Protein AF-A0A7Y9EX33-F1 (afdb_monomer)

Solvent-accessible surface area (backbone atoms only — not comparable to full-atom values): 7800 Å² total; per-residue (Å²): 108,71,67,57,45,42,53,52,31,48,53,53,20,49,50,28,39,52,56,7,48,36,21,50,76,42,34,68,60,38,50,77,67,44,83,75,50,73,68,58,73,81,94,50,67,69,59,34,29,52,48,8,51,52,32,37,52,42,18,52,37,22,47,53,15,47,79,41,74,48,48,87,36,35,38,58,24,28,46,57,44,27,68,50,35,44,58,49,30,55,49,51,68,74,60,50,71,93,53,53,72,69,53,45,52,51,54,46,50,52,35,47,50,54,24,51,48,28,51,48,42,36,52,50,42,53,53,51,51,62,71,68,50,79,62,65,76,60,62,67,72,68,57,77,83,86,126

Foldseek 3Di:
DLVLLLVLLVVLLVVLLVQLVCLQPPVPVCCVPPPPNVLDDDDDSVVSNVSSVLSVVLSVLSVVCNVPVQLVSLQVSLVSSLVPLVVVLVVLLVRCPPPDPVSSVVSNVVSVVSNVSSVVSNVVNVVVVVVVDPDPVVVVVPDPPDD

Mean predicted aligned error: 5.72 Å

Sequence (147 aa):
MAVFIRISLAVLFLDELVVGAWNAFSPETFFQHFPTVDLTPPFSEHYARDFGGATLGIALLLGIALFSTRSHFVVPAASAFSIFAVPHFFYHLAHLDGATVGVAIALSAANASVALLGVAVIVVAIVRDRRSAPSETGALASRPRQQ

pLDDT: mean 92.17, std 11.46, range [53.91, 98.81]

Nearest PDB structures (foldseek):
  6wvg-assembly1_A  TM=5.150E-01  e=2.834E+00  Aequorea victoria
  8a3k-assembly1_UNK  TM=5.234E-01  e=5.175E+00  synthetic construct
  6wvg-assembly2_B  TM=5.166E-01  e=6.651E+00  Aequorea victoria

Radius of gyration: 20.23 Å; Cα contacts (8 Å, |Δi|>4): 146; chains: 1; bounding box: 60×31×59 Å

Organism: NCBI:txid640634

Secondary structure (DSSP, 8-state):
-HHHHHHHHHHHHHHHHHHHHHHHH-HHHHHHHSTTGGGSS---HHHHHHHHHHHHHHHHHHHHHHH---HHHHHHHHHHHHHHHHHHHHHHHH--TT--HHHHHHHHHHHHHHHHHHHHHHHHHHHHHHHHS--HHHHHHSS----

Structure (mmCIF, N/CA/C/O backbone):
data_AF-A0A7Y9EX33-F1
#
_entry.id   AF-A0A7Y9EX33-F1
#
loop_
_atom_site.group_PDB
_atom_site.id
_atom_site.type_symbol
_atom_site.label_atom_id
_atom_site.label_alt_id
_atom_site.label_comp_id
_atom_site.label_asym_id
_atom_site.label_entity_id
_atom_site.label_seq_id
_atom_site.pdbx_PDB_ins_code
_atom_site.Cartn_x
_atom_site.Cartn_y
_atom_site.Cartn_z
_atom_site.occupancy
_atom_site.B_iso_or_equiv
_atom_site.auth_seq_id
_atom_site.auth_comp_id
_atom_site.auth_asym_id
_atom_site.auth_atom_id
_atom_site.pdbx_PDB_model_num
ATOM 1 N N . MET A 1 1 ? -8.191 -7.932 18.073 1.00 83.69 1 MET A N 1
ATOM 2 C CA . MET A 1 1 ? -8.613 -6.863 17.133 1.00 83.69 1 MET A CA 1
ATOM 3 C C . MET A 1 1 ? -7.640 -5.687 17.128 1.00 83.69 1 MET A C 1
ATOM 5 O O . MET A 1 1 ? -7.153 -5.357 16.062 1.00 83.69 1 MET A O 1
ATOM 9 N N . ALA A 1 2 ? -7.294 -5.091 18.278 1.00 91.12 2 ALA A N 1
ATOM 10 C CA . ALA A 1 2 ? -6.371 -3.945 18.316 1.00 91.12 2 ALA A CA 1
ATOM 11 C C . ALA A 1 2 ? -4.954 -4.256 17.791 1.00 91.12 2 ALA A C 1
ATOM 13 O O . ALA A 1 2 ? -4.434 -3.497 16.983 1.00 91.12 2 ALA A O 1
ATOM 14 N N . VAL A 1 3 ? -4.358 -5.384 18.204 1.00 96.56 3 VAL A N 1
ATOM 15 C CA . VAL A 1 3 ? -3.031 -5.819 17.718 1.00 96.56 3 VAL A CA 1
ATOM 16 C C . VAL A 1 3 ? -3.037 -6.039 16.206 1.00 96.56 3 VAL A C 1
ATOM 18 O O . VAL A 1 3 ? -2.175 -5.504 15.524 1.00 96.56 3 VAL A O 1
ATOM 21 N N . PHE A 1 4 ? -4.050 -6.742 15.684 1.00 97.56 4 PHE A N 1
ATOM 22 C CA . PHE A 1 4 ? -4.237 -6.927 14.241 1.00 97.56 4 PHE A CA 1
ATOM 23 C C . PHE A 1 4 ? -4.268 -5.582 13.506 1.00 97.56 4 PHE A C 1
ATOM 25 O O . PHE A 1 4 ? -3.438 -5.364 12.640 1.00 97.56 4 PHE A O 1
ATOM 32 N N . ILE A 1 5 ? -5.133 -4.644 13.921 1.00 97.62 5 ILE A N 1
ATOM 33 C CA . ILE A 1 5 ? -5.222 -3.310 13.302 1.00 97.62 5 ILE A CA 1
ATOM 34 C C . ILE A 1 5 ? -3.857 -2.607 13.298 1.00 97.62 5 ILE A C 1
ATOM 36 O O . ILE A 1 5 ? -3.467 -2.062 12.275 1.00 97.62 5 ILE A O 1
ATOM 40 N N . ARG A 1 6 ? -3.116 -2.632 14.413 1.00 97.81 6 ARG A N 1
ATOM 41 C CA . ARG A 1 6 ? -1.796 -1.984 14.503 1.00 97.81 6 ARG A CA 1
ATOM 42 C C . ARG A 1 6 ? -0.774 -2.605 13.561 1.00 97.81 6 ARG A C 1
ATOM 44 O O . ARG A 1 6 ? -0.093 -1.870 12.861 1.00 97.81 6 ARG A O 1
ATOM 51 N N . ILE A 1 7 ? -0.672 -3.933 13.551 1.00 98.44 7 ILE A N 1
ATOM 52 C CA . ILE A 1 7 ? 0.277 -4.643 12.687 1.00 98.44 7 ILE A CA 1
ATOM 53 C C . ILE A 1 7 ? -0.075 -4.390 11.225 1.00 98.44 7 ILE A C 1
ATOM 55 O O . ILE A 1 7 ? 0.798 -4.021 10.451 1.00 98.44 7 ILE A O 1
ATOM 59 N N . SER A 1 8 ? -1.350 -4.516 10.858 1.00 98.44 8 SER A N 1
ATOM 60 C CA . SER A 1 8 ? -1.796 -4.263 9.494 1.00 98.44 8 SER A CA 1
ATOM 61 C C . SER A 1 8 ? -1.513 -2.825 9.062 1.00 98.44 8 SER A C 1
ATOM 63 O O . SER A 1 8 ? -0.929 -2.624 8.009 1.00 98.44 8 SER A O 1
ATOM 65 N N . LEU A 1 9 ? -1.850 -1.826 9.885 1.00 98.62 9 LEU A N 1
ATOM 66 C CA . LEU A 1 9 ? -1.541 -0.426 9.580 1.00 98.62 9 LEU A CA 1
ATOM 67 C C . LEU A 1 9 ? -0.038 -0.177 9.466 1.00 98.62 9 LEU A C 1
ATOM 69 O O . LEU A 1 9 ? 0.360 0.596 8.609 1.00 98.62 9 LEU A O 1
ATOM 73 N N . ALA A 1 10 ? 0.790 -0.826 10.288 1.00 98.69 10 ALA A N 1
ATOM 74 C CA . ALA A 1 10 ? 2.241 -0.703 10.193 1.00 98.69 10 ALA A CA 1
ATOM 75 C C . ALA A 1 10 ? 2.779 -1.300 8.886 1.00 98.69 10 ALA A C 1
ATOM 77 O O . ALA A 1 10 ? 3.619 -0.677 8.249 1.00 98.69 10 ALA A O 1
ATOM 78 N N . VAL A 1 11 ? 2.270 -2.464 8.468 1.00 98.62 11 VAL A N 1
ATOM 79 C CA . VAL A 1 11 ? 2.627 -3.078 7.179 1.00 98.62 11 VAL A CA 1
ATOM 80 C C . VAL A 1 11 ? 2.253 -2.149 6.026 1.00 98.62 11 VAL A C 1
ATOM 82 O O . VAL A 1 11 ? 3.123 -1.806 5.236 1.00 98.62 11 VAL A O 1
ATOM 85 N N . LEU A 1 12 ? 1.000 -1.685 5.972 1.00 98.69 12 LEU A N 1
ATOM 86 C CA . LEU A 1 12 ? 0.531 -0.795 4.903 1.00 98.69 12 LEU A CA 1
ATOM 87 C C . LEU A 1 12 ? 1.268 0.554 4.911 1.00 98.69 12 LEU A C 1
ATOM 89 O O . LEU A 1 12 ? 1.602 1.089 3.863 1.00 98.69 12 LEU A O 1
ATOM 93 N N . PHE A 1 13 ? 1.540 1.106 6.097 1.00 98.81 13 PHE A N 1
ATOM 94 C CA . PHE A 1 13 ? 2.306 2.342 6.247 1.00 98.81 13 PHE A CA 1
ATOM 95 C C . PHE A 1 13 ? 3.719 2.201 5.687 1.00 98.81 13 PHE A C 1
ATOM 97 O O . PHE A 1 13 ? 4.169 3.081 4.963 1.00 98.81 13 PHE A O 1
ATOM 104 N N . LEU A 1 14 ? 4.423 1.122 6.039 1.00 98.69 14 LEU A N 1
ATOM 105 C CA . LEU A 1 14 ? 5.789 0.896 5.575 1.00 98.69 14 LEU A CA 1
ATOM 106 C C . LEU A 1 14 ? 5.837 0.656 4.066 1.00 98.69 14 LEU A C 1
ATOM 108 O O . LEU A 1 14 ? 6.745 1.169 3.422 1.00 98.69 14 LEU A O 1
ATOM 112 N N . ASP A 1 15 ? 4.863 -0.070 3.520 1.00 98.25 15 ASP A N 1
ATOM 113 C CA . ASP A 1 15 ? 4.730 -0.309 2.081 1.00 98.25 15 ASP A CA 1
ATOM 114 C C . ASP A 1 15 ? 4.615 1.017 1.307 1.00 98.25 15 ASP A C 1
ATOM 116 O O . ASP A 1 15 ? 5.492 1.363 0.514 1.00 98.25 15 ASP A O 1
ATOM 120 N N . GLU A 1 16 ? 3.620 1.840 1.650 1.00 98.69 16 GLU A N 1
ATOM 121 C CA . GLU A 1 16 ? 3.393 3.143 1.012 1.00 98.69 16 GLU A CA 1
ATOM 122 C C . GLU A 1 16 ? 4.537 4.133 1.273 1.00 98.69 16 GLU A C 1
ATOM 124 O O . GLU A 1 16 ? 4.912 4.909 0.394 1.00 98.69 16 GLU A O 1
ATOM 129 N N . LEU A 1 17 ? 5.134 4.117 2.470 1.00 98.75 17 LEU A N 1
ATOM 130 C CA . LEU A 1 17 ? 6.265 4.988 2.783 1.00 98.75 17 LEU A CA 1
ATOM 131 C C . LEU A 1 17 ? 7.480 4.643 1.919 1.00 98.75 17 LEU A C 1
ATOM 133 O O . LEU A 1 17 ? 8.114 5.550 1.388 1.00 98.75 17 LEU A O 1
ATOM 137 N N . VAL A 1 18 ? 7.812 3.356 1.784 1.00 98.38 18 VAL A N 1
ATOM 138 C CA . VAL A 1 18 ? 8.967 2.909 0.997 1.00 98.38 18 VAL A CA 1
ATOM 139 C C . VAL A 1 18 ? 8.726 3.161 -0.487 1.00 98.38 18 VAL A C 1
ATOM 141 O O . VAL A 1 18 ? 9.550 3.818 -1.122 1.00 98.38 18 VAL A O 1
ATOM 144 N N . VAL A 1 19 ? 7.596 2.703 -1.033 1.00 97.75 19 VAL A N 1
ATOM 145 C CA . VAL A 1 19 ? 7.260 2.879 -2.456 1.00 97.75 19 VAL A CA 1
ATOM 146 C C . VAL A 1 19 ? 7.147 4.361 -2.808 1.00 97.75 19 VAL A C 1
ATOM 148 O O . VAL A 1 19 ? 7.721 4.811 -3.805 1.00 97.75 19 VAL A O 1
ATOM 151 N N . GLY A 1 20 ? 6.461 5.135 -1.965 1.00 98.38 20 GLY A N 1
ATOM 152 C CA . GLY A 1 20 ? 6.233 6.559 -2.171 1.00 98.38 20 GLY A CA 1
ATOM 153 C C . GLY A 1 20 ? 7.518 7.373 -2.079 1.00 98.38 20 GLY A C 1
ATOM 154 O O . GLY A 1 20 ? 7.811 8.163 -2.976 1.00 98.38 20 GLY A O 1
ATOM 155 N N . ALA A 1 21 ? 8.332 7.154 -1.040 1.00 98.69 21 ALA A N 1
ATOM 156 C CA . ALA A 1 21 ? 9.602 7.861 -0.887 1.00 98.69 21 ALA A CA 1
ATOM 157 C C . ALA A 1 21 ? 10.582 7.515 -2.014 1.00 98.69 21 ALA A C 1
ATOM 159 O O . ALA A 1 21 ? 11.234 8.409 -2.553 1.00 98.69 21 ALA A O 1
ATOM 160 N N . TRP A 1 22 ? 10.675 6.242 -2.408 1.00 98.44 22 TRP A N 1
ATOM 161 C CA . TRP A 1 22 ? 11.585 5.836 -3.475 1.00 98.44 22 TRP A CA 1
ATOM 162 C C . TRP A 1 22 ? 11.211 6.508 -4.802 1.00 98.44 22 TRP A C 1
ATOM 164 O O . TRP A 1 22 ? 12.064 7.144 -5.420 1.00 98.44 22 TRP A O 1
ATOM 174 N N . ASN A 1 23 ? 9.930 6.497 -5.178 1.00 98.00 23 ASN A N 1
ATOM 175 C CA . ASN A 1 23 ? 9.443 7.199 -6.367 1.00 98.00 23 ASN A CA 1
ATOM 176 C C . ASN A 1 23 ? 9.597 8.728 -6.276 1.00 98.00 23 ASN A C 1
ATOM 178 O O . ASN A 1 23 ? 9.968 9.378 -7.251 1.00 98.00 23 ASN A O 1
ATOM 182 N N . ALA A 1 24 ? 9.364 9.324 -5.105 1.00 98.12 24 ALA A N 1
ATOM 183 C CA . ALA A 1 24 ? 9.467 10.771 -4.932 1.00 98.12 24 ALA A CA 1
ATOM 184 C C . ALA A 1 24 ? 10.914 11.283 -5.016 1.00 98.12 24 ALA A C 1
ATOM 186 O O . ALA A 1 24 ? 11.142 12.370 -5.548 1.00 98.12 24 ALA A O 1
ATOM 187 N N . PHE A 1 25 ? 11.892 10.529 -4.497 1.00 98.31 25 PHE A N 1
ATOM 188 C CA . PHE A 1 25 ? 13.280 10.991 -4.367 1.00 98.31 25 PHE A CA 1
ATOM 189 C C . PHE A 1 25 ? 14.243 10.385 -5.390 1.00 98.31 25 PHE A C 1
ATOM 191 O O . PHE A 1 25 ? 15.148 11.083 -5.847 1.00 98.31 25 PHE A O 1
ATOM 198 N N . SER A 1 26 ? 14.067 9.116 -5.763 1.00 97.44 26 SER A N 1
ATOM 199 C CA . SER A 1 26 ? 14.942 8.400 -6.700 1.00 97.44 26 SER A CA 1
ATOM 200 C C . SER A 1 26 ? 14.138 7.516 -7.673 1.00 97.44 26 SER A C 1
ATOM 202 O O . SER A 1 26 ? 14.309 6.295 -7.690 1.00 97.44 26 SER A O 1
ATOM 204 N N . PRO A 1 27 ? 13.258 8.115 -8.499 1.00 96.56 27 PRO A N 1
ATOM 205 C CA . PRO A 1 27 ? 12.336 7.376 -9.368 1.00 96.56 27 PRO A CA 1
ATOM 206 C C . PRO A 1 27 ? 13.045 6.469 -10.384 1.00 96.56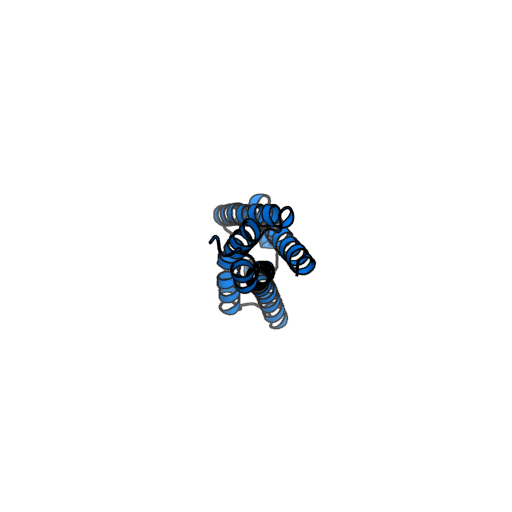 27 PRO A C 1
ATOM 208 O O . PRO A 1 27 ? 12.587 5.360 -10.637 1.00 96.56 27 PRO A O 1
ATOM 211 N N . GLU A 1 28 ? 14.194 6.895 -10.915 1.00 94.69 28 GLU A N 1
ATOM 212 C CA . GLU A 1 28 ? 14.985 6.089 -11.856 1.00 94.69 28 GLU A CA 1
ATOM 213 C C . GLU A 1 28 ? 15.483 4.789 -11.207 1.00 94.69 28 GLU A C 1
ATOM 215 O O . GLU A 1 28 ? 15.390 3.712 -11.788 1.00 94.69 28 GLU A O 1
ATOM 220 N N . THR A 1 29 ? 15.978 4.858 -9.966 1.00 95.62 29 THR A N 1
ATOM 221 C CA . THR A 1 29 ? 16.482 3.653 -9.295 1.00 95.62 29 THR A CA 1
ATOM 222 C C . THR A 1 29 ? 15.344 2.725 -8.885 1.00 95.62 29 THR A C 1
ATOM 224 O O . THR A 1 29 ? 15.534 1.511 -8.932 1.00 95.62 29 THR A O 1
ATOM 227 N N . PHE A 1 30 ? 14.164 3.266 -8.553 1.00 95.38 30 PHE A N 1
ATOM 228 C CA . PHE A 1 30 ? 12.956 2.467 -8.342 1.00 95.38 30 PHE A CA 1
ATOM 229 C C . PHE A 1 30 ? 12.596 1.704 -9.617 1.00 95.38 30 PHE A C 1
ATOM 231 O O . PHE A 1 30 ? 12.453 0.488 -9.571 1.00 95.38 30 PHE A O 1
ATOM 238 N N . PHE A 1 31 ? 12.533 2.392 -10.760 1.00 93.38 31 PHE A N 1
ATOM 239 C CA . PHE A 1 31 ? 12.205 1.779 -12.047 1.00 93.38 31 PHE A CA 1
ATOM 240 C C . PHE A 1 31 ? 13.185 0.660 -12.438 1.00 93.38 31 PHE A C 1
ATOM 242 O O . PHE A 1 31 ? 12.771 -0.370 -12.956 1.00 93.38 31 PHE A O 1
ATOM 249 N N . GLN A 1 32 ? 14.477 0.832 -12.148 1.00 92.44 32 GLN A N 1
ATOM 250 C CA . GLN A 1 32 ? 15.511 -0.150 -12.488 1.00 92.44 32 GLN A CA 1
ATOM 251 C C . GLN A 1 32 ? 15.566 -1.374 -11.557 1.00 92.44 32 GLN A C 1
ATOM 253 O O . GLN A 1 32 ? 16.014 -2.436 -11.985 1.00 92.44 32 GLN A O 1
ATOM 258 N N . HIS A 1 33 ? 15.191 -1.230 -10.279 1.00 92.31 33 HIS A N 1
ATOM 259 C CA . HIS A 1 33 ? 15.450 -2.259 -9.257 1.00 92.31 33 HIS A CA 1
ATOM 260 C C . HIS A 1 33 ? 14.194 -2.823 -8.602 1.00 92.31 33 HIS A C 1
ATOM 262 O O . HIS A 1 33 ? 14.244 -3.922 -8.041 1.00 92.31 33 HIS A O 1
ATOM 268 N N . PHE A 1 34 ? 13.083 -2.089 -8.617 1.00 89.44 34 PHE A N 1
ATOM 269 C CA . PHE A 1 34 ? 11.838 -2.610 -8.087 1.00 89.44 34 PHE A CA 1
ATOM 270 C C . PHE A 1 34 ? 11.276 -3.634 -9.082 1.00 89.44 34 PHE A C 1
ATOM 272 O O . PHE A 1 34 ? 11.253 -3.374 -10.286 1.00 89.44 34 PHE A O 1
ATOM 279 N N . PRO A 1 35 ? 10.846 -4.819 -8.623 1.00 83.88 35 PRO A N 1
ATOM 280 C CA . PRO A 1 35 ? 10.388 -5.857 -9.531 1.00 83.88 35 PRO A CA 1
ATOM 281 C C . PRO A 1 35 ? 9.213 -5.383 -10.385 1.00 83.88 35 PRO A C 1
ATOM 283 O O . PRO A 1 35 ? 8.282 -4.764 -9.873 1.00 83.88 35 PRO A O 1
ATOM 286 N N . THR A 1 36 ? 9.200 -5.780 -11.658 1.00 82.06 36 THR A N 1
ATOM 287 C CA . THR A 1 36 ? 8.029 -5.741 -12.556 1.00 82.06 36 THR A CA 1
ATOM 288 C C . THR A 1 36 ? 7.520 -4.360 -12.981 1.00 82.06 36 THR A C 1
ATOM 290 O O . THR A 1 36 ? 6.556 -4.286 -13.740 1.00 82.06 36 THR A O 1
ATOM 293 N N . VAL A 1 37 ? 8.157 -3.269 -12.545 1.00 81.50 37 VAL A N 1
ATOM 294 C CA . VAL A 1 37 ? 7.768 -1.897 -12.940 1.00 81.50 37 VAL A CA 1
ATOM 295 C C . VAL A 1 37 ? 8.082 -1.626 -14.412 1.00 81.50 37 VAL A C 1
ATOM 297 O O . VAL A 1 37 ? 7.432 -0.809 -15.053 1.00 81.50 37 VAL A O 1
ATOM 300 N N . ASP A 1 38 ? 9.049 -2.351 -14.964 1.00 78.19 38 ASP A N 1
ATOM 301 C CA . ASP A 1 38 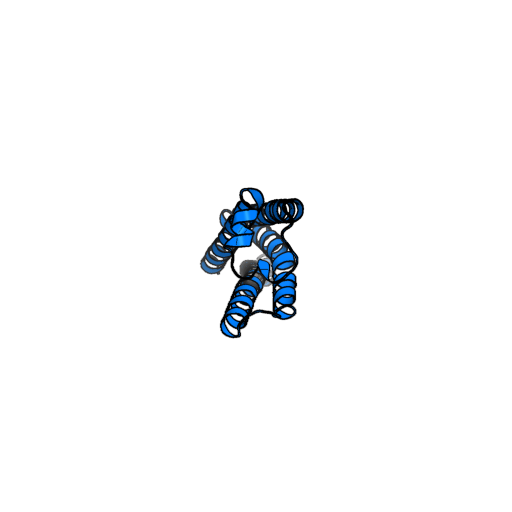? 9.486 -2.294 -16.355 1.00 78.19 38 ASP A CA 1
ATOM 302 C C . ASP A 1 38 ? 8.589 -3.088 -17.321 1.00 78.19 38 ASP A C 1
ATOM 304 O O . ASP A 1 38 ? 8.790 -3.017 -18.535 1.00 78.19 38 ASP A O 1
ATOM 308 N N . LEU A 1 39 ? 7.571 -3.805 -16.820 1.00 79.12 39 LEU A N 1
ATOM 309 C CA . LEU A 1 39 ? 6.630 -4.546 -17.668 1.00 79.12 39 LEU A CA 1
ATOM 310 C C . LEU A 1 39 ? 5.732 -3.616 -18.505 1.00 79.12 39 LEU A C 1
ATOM 312 O O . LEU A 1 39 ? 5.324 -3.995 -19.602 1.00 79.12 39 LEU A O 1
ATOM 316 N N . THR A 1 40 ? 5.415 -2.407 -18.020 1.00 70.81 40 THR A N 1
ATOM 317 C CA . THR A 1 40 ? 4.469 -1.479 -18.674 1.00 70.81 40 THR A CA 1
ATOM 318 C C . THR A 1 40 ? 4.647 -0.028 -18.209 1.00 70.81 40 THR A C 1
ATOM 320 O O . THR A 1 40 ? 4.767 0.180 -17.003 1.00 70.81 40 THR A O 1
ATOM 323 N N . PRO A 1 41 ? 4.296 0.969 -19.052 1.00 78.25 41 PRO A N 1
ATOM 324 C CA . PRO A 1 41 ? 5.045 1.526 -20.201 1.00 78.25 41 PRO A CA 1
ATOM 325 C C . PRO A 1 41 ? 6.447 2.089 -19.816 1.00 78.25 41 PRO A C 1
ATOM 327 O O . PRO A 1 41 ? 6.851 1.958 -18.665 1.00 78.25 41 PRO A O 1
ATOM 330 N N . PRO A 1 42 ? 7.228 2.699 -20.742 1.00 87.31 42 PRO A N 1
ATOM 331 C CA . PRO A 1 42 ? 8.559 3.235 -20.426 1.00 87.31 42 PRO A CA 1
ATOM 332 C C . PRO A 1 42 ? 8.571 4.260 -19.285 1.00 87.31 42 PRO A C 1
ATOM 334 O O . PRO A 1 42 ? 7.576 4.943 -19.035 1.00 87.31 42 PRO A O 1
ATOM 337 N N . PHE A 1 43 ? 9.737 4.411 -18.653 1.00 92.06 43 PHE A N 1
ATOM 338 C CA . PHE A 1 43 ? 9.943 5.336 -17.543 1.00 92.06 43 PHE A CA 1
ATOM 339 C C . PHE A 1 43 ? 9.496 6.772 -17.863 1.00 92.06 43 PHE A C 1
ATOM 341 O O . PHE A 1 43 ? 9.844 7.345 -18.897 1.00 92.06 43 PHE A O 1
ATOM 348 N N . SER A 1 44 ? 8.760 7.368 -16.924 1.00 94.38 44 SER A N 1
ATOM 349 C CA . SER A 1 44 ? 8.386 8.781 -16.926 1.00 94.38 44 SER A CA 1
ATOM 350 C C . SER A 1 44 ? 8.641 9.368 -15.543 1.00 94.38 44 SER A C 1
ATOM 352 O O . SER A 1 44 ? 7.911 9.082 -14.593 1.00 94.38 44 SER A O 1
ATOM 354 N N . GLU A 1 45 ? 9.675 10.204 -15.425 1.00 95.06 45 GLU A N 1
ATOM 355 C CA . GLU A 1 45 ? 10.086 10.770 -14.136 1.00 95.06 45 GLU A CA 1
ATOM 356 C C . GLU A 1 45 ? 8.981 11.614 -13.494 1.00 95.06 45 GLU A C 1
ATOM 358 O O . GLU A 1 45 ? 8.740 11.503 -12.294 1.00 95.06 45 GLU A O 1
ATOM 363 N N . HIS A 1 46 ? 8.286 12.432 -14.288 1.00 96.81 46 HIS A N 1
ATOM 364 C CA . HIS A 1 46 ? 7.198 13.270 -13.783 1.00 96.81 46 HIS A CA 1
ATOM 365 C C . HIS A 1 46 ? 6.073 12.414 -13.196 1.00 96.81 46 HIS A C 1
ATOM 367 O O . HIS A 1 46 ? 5.638 12.654 -12.074 1.00 96.81 46 HIS A O 1
ATOM 373 N N . TYR A 1 47 ? 5.645 11.378 -13.926 1.00 95.00 47 TYR A N 1
ATOM 374 C CA . TYR A 1 47 ? 4.605 10.466 -13.453 1.00 95.00 47 TYR A CA 1
ATOM 375 C C . TYR A 1 47 ? 5.039 9.721 -12.188 1.00 95.00 47 TYR A C 1
ATOM 377 O O . TYR A 1 47 ? 4.273 9.640 -11.232 1.00 95.00 47 TYR A O 1
ATOM 385 N N . ALA A 1 48 ? 6.278 9.221 -12.156 1.00 95.88 48 ALA A N 1
ATOM 386 C CA . ALA A 1 48 ? 6.817 8.530 -10.992 1.00 95.88 48 ALA A CA 1
ATOM 387 C C . ALA A 1 48 ? 6.848 9.445 -9.758 1.00 95.88 48 ALA A C 1
ATOM 389 O O . ALA A 1 48 ? 6.419 9.040 -8.682 1.00 95.88 48 ALA A O 1
ATOM 390 N N . ARG A 1 49 ? 7.275 10.706 -9.901 1.00 97.88 49 ARG A N 1
ATOM 391 C CA . ARG A 1 49 ? 7.288 11.663 -8.783 1.00 97.88 49 ARG A CA 1
ATOM 392 C C . ARG A 1 49 ? 5.885 12.028 -8.304 1.00 97.88 49 ARG A C 1
ATOM 394 O O . ARG A 1 49 ? 5.672 12.069 -7.092 1.00 97.88 49 ARG A O 1
ATOM 401 N N . ASP A 1 50 ? 4.939 12.241 -9.217 1.00 98.19 50 ASP A N 1
ATOM 402 C CA . ASP A 1 50 ? 3.537 12.502 -8.868 1.00 98.19 50 ASP A CA 1
ATOM 403 C C . ASP A 1 50 ? 2.923 11.316 -8.119 1.00 98.19 50 ASP A C 1
ATOM 405 O O . ASP A 1 50 ? 2.293 11.494 -7.073 1.00 98.19 50 ASP A O 1
ATOM 409 N N . PHE A 1 51 ? 3.158 10.098 -8.621 1.00 96.69 51 PHE A N 1
ATOM 410 C CA . PHE A 1 51 ? 2.754 8.864 -7.958 1.00 96.69 51 PHE A CA 1
ATOM 411 C C . PHE A 1 51 ? 3.372 8.776 -6.561 1.00 96.69 51 PHE A C 1
ATOM 413 O O . PHE A 1 51 ? 2.644 8.641 -5.582 1.00 96.69 51 PHE A O 1
ATOM 420 N N . GLY A 1 52 ? 4.687 8.979 -6.441 1.00 98.25 52 GLY A N 1
ATOM 421 C CA . GLY A 1 52 ? 5.387 8.982 -5.159 1.00 98.25 52 GLY A CA 1
ATOM 422 C C . GLY A 1 52 ? 4.809 9.987 -4.159 1.00 98.25 52 GLY A C 1
ATOM 423 O O . GLY A 1 52 ? 4.590 9.649 -2.996 1.00 98.25 52 GLY A O 1
ATOM 424 N N . GLY A 1 53 ? 4.492 11.205 -4.605 1.00 98.69 53 GLY A N 1
ATOM 425 C CA . GLY A 1 53 ? 3.843 12.223 -3.777 1.00 98.69 53 GLY A CA 1
ATOM 426 C C . GLY A 1 53 ? 2.444 11.815 -3.300 1.00 98.69 53 GLY A C 1
ATOM 427 O O . GLY A 1 53 ? 2.125 11.977 -2.120 1.00 98.69 53 GLY A O 1
ATOM 428 N N . ALA A 1 54 ? 1.623 11.244 -4.185 1.00 98.44 54 ALA A N 1
ATOM 429 C CA . ALA A 1 54 ? 0.291 10.750 -3.838 1.00 98.44 54 ALA A CA 1
ATOM 430 C C . ALA A 1 54 ? 0.350 9.574 -2.842 1.00 98.44 54 ALA A C 1
ATOM 432 O O . ALA A 1 54 ? -0.357 9.592 -1.831 1.00 98.44 54 ALA A O 1
ATOM 433 N N . THR A 1 55 ? 1.241 8.606 -3.075 1.00 98.62 55 THR A N 1
ATOM 434 C CA . THR A 1 55 ? 1.518 7.455 -2.196 1.00 98.62 55 THR A CA 1
ATOM 435 C C . THR A 1 55 ? 2.002 7.912 -0.814 1.00 98.62 55 THR A C 1
ATOM 437 O O . THR A 1 55 ? 1.504 7.448 0.211 1.00 98.62 55 THR A O 1
ATOM 440 N N . LEU A 1 56 ? 2.882 8.920 -0.733 1.00 98.81 56 LEU A N 1
ATOM 441 C CA . LEU A 1 56 ? 3.281 9.518 0.552 1.00 98.81 56 LEU A CA 1
ATOM 442 C C . LEU A 1 56 ? 2.107 10.180 1.294 1.00 98.81 56 LEU A C 1
ATOM 444 O O . LEU A 1 56 ? 2.063 10.160 2.527 1.00 98.81 56 LEU A O 1
ATOM 448 N N . GLY A 1 57 ? 1.130 10.730 0.568 1.00 98.81 57 GLY A N 1
ATOM 449 C CA . GLY A 1 57 ? -0.126 11.212 1.146 1.00 98.81 57 GLY A CA 1
ATOM 450 C C . GLY A 1 57 ? -0.939 10.094 1.810 1.00 98.81 57 GLY A C 1
ATOM 451 O O . GLY A 1 57 ? -1.450 10.275 2.918 1.00 98.81 57 GLY A O 1
ATOM 452 N N . ILE A 1 58 ? -1.013 8.915 1.184 1.00 98.75 58 ILE A N 1
ATOM 453 C CA . ILE A 1 58 ? -1.646 7.721 1.767 1.00 98.75 58 ILE A CA 1
ATOM 454 C C . ILE A 1 58 ? -0.851 7.244 2.992 1.00 98.75 58 ILE A C 1
ATOM 456 O O . ILE A 1 58 ? -1.443 7.009 4.052 1.00 98.75 58 ILE A O 1
ATOM 460 N N . ALA A 1 59 ? 0.483 7.183 2.895 1.00 98.81 59 ALA A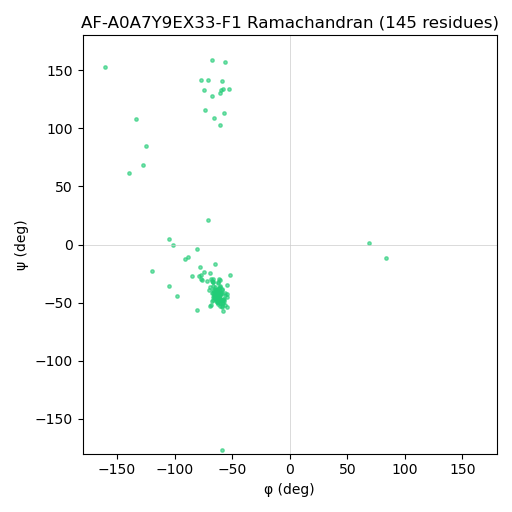 N 1
ATOM 461 C CA . ALA A 1 59 ? 1.365 6.827 4.007 1.00 98.81 59 ALA A CA 1
ATOM 462 C C . ALA A 1 59 ? 1.149 7.743 5.224 1.00 98.81 59 ALA A C 1
ATOM 464 O O . ALA A 1 59 ? 1.056 7.264 6.354 1.00 98.81 59 ALA A O 1
ATOM 465 N N . LEU A 1 60 ? 0.985 9.054 5.021 1.00 98.75 60 LEU A N 1
ATOM 466 C CA . LEU A 1 60 ? 0.673 9.993 6.100 1.00 98.75 60 LEU A CA 1
ATOM 467 C C . LEU A 1 60 ? -0.627 9.619 6.833 1.00 98.75 60 LEU A C 1
ATOM 469 O O . LEU A 1 60 ? -0.644 9.566 8.065 1.00 98.75 60 LEU A O 1
ATOM 473 N N . LEU A 1 61 ? -1.706 9.324 6.100 1.00 98.69 61 LEU A N 1
ATOM 474 C CA . LEU A 1 61 ? -2.987 8.924 6.698 1.00 98.69 61 LEU A CA 1
ATOM 475 C C . LEU A 1 61 ? -2.863 7.610 7.481 1.00 98.69 61 LEU A C 1
ATOM 477 O O . LEU A 1 61 ? -3.364 7.510 8.607 1.00 98.69 61 LEU A O 1
ATOM 481 N N . LEU A 1 62 ? -2.171 6.618 6.914 1.00 98.75 62 LEU A N 1
ATOM 482 C CA . LEU A 1 62 ? -1.898 5.339 7.574 1.00 98.75 62 LEU A CA 1
ATOM 483 C C . LEU A 1 62 ? -1.061 5.531 8.843 1.00 98.75 62 LEU A C 1
ATOM 485 O O . LEU A 1 62 ? -1.377 4.936 9.873 1.00 98.75 62 LEU A O 1
ATOM 489 N N . GLY A 1 63 ? -0.061 6.414 8.810 1.00 98.50 63 GLY A N 1
ATOM 490 C CA . GLY A 1 63 ? 0.747 6.789 9.968 1.00 98.50 63 GLY A CA 1
ATOM 491 C C . GLY A 1 63 ? -0.093 7.420 11.082 1.00 98.50 63 GLY A C 1
ATOM 492 O O . GLY A 1 63 ? -0.019 6.988 12.233 1.00 98.50 63 GLY A O 1
ATOM 493 N N . ILE A 1 64 ? -0.970 8.376 10.753 1.00 98.56 64 ILE A N 1
ATOM 494 C CA . ILE A 1 64 ? -1.904 8.978 11.723 1.00 98.56 64 ILE A CA 1
ATOM 495 C C . ILE A 1 64 ? -2.781 7.897 12.374 1.00 98.56 64 ILE A C 1
ATOM 497 O O . ILE A 1 64 ? -2.918 7.855 13.602 1.00 98.56 64 ILE A O 1
ATOM 501 N N . ALA A 1 65 ? -3.342 6.987 11.574 1.00 98.31 65 ALA A N 1
ATOM 502 C CA . ALA A 1 65 ? -4.164 5.883 12.065 1.00 98.31 65 ALA A CA 1
ATOM 503 C C . ALA A 1 65 ? -3.372 4.861 12.902 1.00 98.31 65 ALA A C 1
ATOM 505 O O . ALA A 1 65 ? -3.917 4.277 13.844 1.00 98.31 65 ALA A O 1
ATOM 506 N N . LEU A 1 66 ? -2.092 4.650 12.587 1.00 97.62 66 LEU A N 1
ATOM 507 C CA . LEU A 1 66 ? -1.198 3.759 13.322 1.00 97.62 66 LEU A CA 1
ATOM 508 C C . LEU A 1 66 ? -0.949 4.270 14.748 1.00 97.62 66 LEU A C 1
ATOM 510 O O . LEU A 1 66 ? -1.042 3.494 15.704 1.00 97.62 66 LEU A O 1
ATOM 514 N N . PHE A 1 67 ? -0.708 5.575 14.911 1.00 96.44 67 PHE A N 1
ATOM 515 C CA . PHE A 1 67 ? -0.546 6.195 16.232 1.00 96.44 67 PHE A CA 1
ATOM 516 C C . PHE A 1 67 ? -1.882 6.380 16.966 1.00 96.44 67 PHE A C 1
ATOM 518 O O . PHE A 1 67 ? -1.936 6.268 18.193 1.00 96.44 67 PHE A O 1
ATOM 525 N N . SER A 1 68 ? -2.982 6.588 16.234 1.00 94.00 68 SER A N 1
ATOM 526 C CA . SER A 1 68 ? -4.330 6.740 16.787 1.00 94.00 68 SER A CA 1
ATOM 527 C C . SER A 1 68 ? -5.310 5.737 16.176 1.00 94.00 68 SER A C 1
ATOM 529 O O . SER A 1 68 ? -6.084 6.037 15.273 1.00 94.00 68 SER A O 1
ATOM 531 N N . THR A 1 69 ? -5.339 4.524 16.734 1.00 92.88 69 THR A N 1
ATOM 532 C CA . THR A 1 69 ? -6.137 3.388 16.212 1.00 92.88 69 THR A CA 1
ATOM 533 C C . THR A 1 69 ? -7.664 3.495 16.388 1.00 92.88 69 THR A C 1
ATOM 535 O O . THR A 1 69 ? -8.380 2.485 16.371 1.00 92.88 69 THR A O 1
ATOM 538 N N . ARG A 1 70 ? -8.198 4.704 16.581 1.00 95.12 70 ARG A N 1
ATOM 539 C CA . ARG A 1 70 ? -9.646 4.952 16.626 1.00 95.12 70 ARG A CA 1
ATOM 540 C C . ARG A 1 70 ? -10.224 4.800 15.218 1.00 95.12 70 ARG A C 1
ATOM 542 O O . ARG A 1 70 ? -9.590 5.191 14.245 1.00 95.12 70 ARG A O 1
ATOM 549 N N . SER A 1 71 ? -11.419 4.230 15.093 1.00 94.88 71 SER A N 1
ATOM 550 C CA . SER A 1 71 ? -12.037 3.941 13.785 1.00 94.88 71 SER A CA 1
ATOM 551 C C . SER A 1 71 ? -12.148 5.154 12.865 1.00 94.88 71 SER A C 1
ATOM 553 O O . SER A 1 71 ? -11.946 5.006 11.666 1.00 94.88 71 SER A O 1
ATOM 555 N N . HIS A 1 72 ? -12.394 6.347 13.414 1.00 96.62 72 HIS A N 1
ATOM 556 C CA . HIS A 1 72 ? -12.469 7.586 12.638 1.00 96.62 72 HIS A CA 1
ATOM 557 C C . HIS A 1 72 ? -11.147 7.985 11.970 1.00 96.62 72 HIS A C 1
ATOM 559 O O . HIS A 1 72 ? -11.175 8.782 11.044 1.00 96.62 72 HIS A O 1
ATOM 565 N N . PHE A 1 73 ? -10.008 7.429 12.398 1.00 98.12 73 PHE A N 1
ATOM 566 C CA . PHE A 1 73 ? -8.739 7.534 11.672 1.00 98.12 73 PHE A CA 1
ATOM 567 C C . PHE A 1 73 ? -8.475 6.289 10.822 1.00 98.12 73 PHE A C 1
ATOM 569 O O . PHE A 1 73 ? -8.106 6.399 9.658 1.00 98.12 73 PHE A O 1
ATOM 576 N N . VAL A 1 74 ? -8.710 5.098 11.385 1.00 98.50 74 VAL A N 1
ATOM 577 C CA . VAL A 1 74 ? -8.408 3.817 10.725 1.00 98.50 74 VAL A CA 1
ATOM 578 C C . VAL A 1 74 ? -9.222 3.612 9.450 1.00 98.50 74 VAL A C 1
ATOM 580 O O . VAL A 1 74 ? -8.657 3.221 8.435 1.00 98.50 74 VAL A O 1
ATOM 583 N N . VAL A 1 75 ? -10.533 3.864 9.481 1.00 98.50 75 VAL A N 1
ATOM 584 C CA . VAL A 1 75 ? -11.416 3.593 8.338 1.00 98.50 75 VAL A CA 1
ATOM 585 C C . VAL A 1 75 ? -11.107 4.520 7.161 1.00 98.50 75 VAL A C 1
ATOM 587 O O . VAL A 1 75 ? -10.909 3.984 6.072 1.00 98.50 75 VAL A O 1
ATOM 590 N N . PRO A 1 76 ? -10.986 5.855 7.321 1.00 98.62 76 PRO A N 1
ATOM 591 C CA . PRO A 1 76 ? -10.592 6.721 6.210 1.00 98.62 76 PRO A CA 1
ATOM 592 C C . PRO A 1 76 ? -9.198 6.404 5.660 1.00 98.62 76 PRO A C 1
ATOM 594 O O . PRO A 1 76 ? -9.045 6.315 4.446 1.00 98.62 76 PRO A O 1
ATOM 597 N N . ALA A 1 77 ? -8.204 6.163 6.524 1.00 98.69 77 ALA A N 1
ATOM 598 C CA . ALA A 1 77 ? -6.844 5.847 6.086 1.00 98.69 77 ALA A CA 1
ATOM 599 C C . ALA A 1 77 ? -6.777 4.532 5.292 1.00 98.69 77 ALA A C 1
ATOM 601 O O . ALA A 1 77 ? -6.248 4.497 4.183 1.00 98.69 77 ALA A O 1
ATOM 602 N N . ALA A 1 78 ? -7.376 3.460 5.819 1.00 98.69 78 ALA A N 1
ATOM 603 C CA . ALA A 1 78 ? -7.428 2.175 5.127 1.00 98.69 78 ALA A CA 1
ATOM 604 C C . ALA A 1 78 ? -8.297 2.233 3.857 1.00 98.69 78 ALA A C 1
ATOM 606 O O . ALA A 1 78 ? -8.011 1.523 2.895 1.00 98.69 78 ALA A O 1
ATOM 607 N N . SER A 1 79 ? -9.323 3.091 3.819 1.00 98.81 79 SER A N 1
ATOM 608 C CA . SER A 1 79 ? -10.116 3.342 2.605 1.00 98.81 79 SER A CA 1
ATOM 609 C C . SER A 1 79 ? -9.293 4.038 1.523 1.00 98.81 79 SER A C 1
ATOM 611 O O . SER A 1 79 ? -9.333 3.597 0.381 1.00 98.81 79 SER A O 1
ATOM 613 N N . ALA A 1 80 ? -8.521 5.073 1.874 1.00 98.69 80 ALA A N 1
ATOM 614 C CA . ALA A 1 80 ? -7.639 5.765 0.934 1.00 98.69 80 ALA A CA 1
ATOM 615 C C . ALA A 1 80 ? -6.629 4.794 0.304 1.00 98.69 80 ALA A C 1
ATOM 617 O O . ALA A 1 80 ? -6.521 4.731 -0.918 1.00 98.69 80 ALA A O 1
ATOM 618 N N . PHE A 1 81 ? -5.991 3.960 1.132 1.00 98.81 81 PHE A N 1
ATOM 619 C CA . PHE A 1 81 ? -5.128 2.879 0.659 1.00 98.81 81 PHE A CA 1
ATOM 620 C C . PHE A 1 81 ? -5.879 1.889 -0.246 1.00 98.81 81 PHE A C 1
ATOM 622 O O . PHE A 1 81 ? -5.424 1.576 -1.338 1.00 98.81 81 PHE A O 1
ATOM 629 N N . SER A 1 82 ? -7.060 1.414 0.165 1.00 98.75 82 SER A N 1
ATOM 630 C CA . SER A 1 82 ? -7.804 0.387 -0.585 1.00 98.75 82 SER A CA 1
ATOM 631 C C . SER A 1 82 ? -8.320 0.884 -1.942 1.00 98.75 82 SER A C 1
ATOM 633 O O . SER A 1 82 ? -8.397 0.095 -2.881 1.00 98.75 82 SER A O 1
ATOM 635 N N . ILE A 1 83 ? -8.650 2.177 -2.061 1.00 98.62 83 ILE A N 1
ATOM 636 C CA . ILE A 1 83 ? -9.034 2.816 -3.333 1.00 98.62 83 ILE A CA 1
ATOM 637 C C . ILE A 1 83 ? -7.888 2.757 -4.349 1.00 98.62 83 ILE A C 1
ATOM 639 O O . ILE A 1 83 ? -8.152 2.623 -5.539 1.00 98.62 83 ILE A O 1
ATOM 643 N N . PHE A 1 84 ? -6.637 2.815 -3.892 1.00 98.12 84 PHE A N 1
ATOM 644 C CA . PHE A 1 84 ? -5.465 2.583 -4.731 1.00 98.12 84 PHE A CA 1
ATOM 645 C C . PHE A 1 84 ? -5.206 1.080 -4.935 1.00 98.12 84 PHE A C 1
ATOM 647 O O . PHE A 1 84 ? -5.189 0.594 -6.066 1.00 98.12 84 PHE A O 1
ATOM 654 N N . ALA A 1 85 ? -5.060 0.328 -3.842 1.00 98.50 85 ALA A N 1
ATOM 655 C CA . ALA A 1 85 ? -4.540 -1.035 -3.863 1.00 98.50 85 ALA A CA 1
ATOM 656 C C . ALA A 1 85 ? -5.454 -2.040 -4.580 1.00 98.50 85 ALA A C 1
ATOM 658 O O . ALA A 1 85 ? -4.964 -2.948 -5.249 1.00 98.50 85 ALA A O 1
ATOM 659 N N . VAL A 1 86 ? -6.783 -1.903 -4.470 1.00 98.62 86 VAL A N 1
ATOM 660 C CA . VAL A 1 86 ? -7.716 -2.854 -5.098 1.00 98.62 86 VAL A CA 1
ATOM 661 C C . VAL A 1 86 ? -7.698 -2.732 -6.628 1.00 98.62 86 VAL A C 1
ATOM 663 O O . VAL A 1 86 ? -7.472 -3.751 -7.285 1.00 98.62 86 VAL A O 1
ATOM 666 N N . PRO A 1 87 ? -7.877 -1.540 -7.236 1.00 98.44 87 PRO A N 1
ATOM 667 C CA . PRO A 1 87 ? -7.684 -1.382 -8.677 1.00 98.44 87 PRO A CA 1
ATOM 668 C C . PRO A 1 87 ? -6.273 -1.755 -9.140 1.00 98.44 87 PRO A C 1
ATOM 670 O O . PRO A 1 87 ? -6.137 -2.395 -10.179 1.00 98.44 87 PRO A O 1
ATOM 673 N N . HIS A 1 88 ? -5.238 -1.407 -8.368 1.00 96.12 88 HIS A N 1
ATOM 674 C CA . HIS A 1 88 ? -3.848 -1.727 -8.699 1.00 96.12 88 HIS A CA 1
ATOM 675 C C . HIS A 1 88 ? -3.594 -3.244 -8.765 1.00 96.12 88 HIS A C 1
ATOM 677 O O . HIS A 1 88 ? -3.000 -3.733 -9.726 1.00 96.12 88 HIS A O 1
ATOM 683 N N . PHE A 1 89 ? -4.146 -4.015 -7.824 1.00 97.94 89 PHE A N 1
ATOM 684 C CA . PHE A 1 89 ? -4.129 -5.478 -7.883 1.00 97.94 89 PHE A CA 1
ATOM 685 C C . PHE A 1 89 ? -4.765 -6.015 -9.173 1.00 97.94 89 PHE A C 1
ATOM 687 O O . PHE A 1 89 ? -4.165 -6.849 -9.852 1.00 97.94 89 PHE A O 1
ATOM 694 N N . PHE A 1 90 ? -5.959 -5.537 -9.536 1.00 98.25 90 PHE A N 1
ATOM 695 C CA . PHE A 1 90 ? -6.625 -5.987 -10.762 1.00 98.25 90 PHE A CA 1
ATOM 696 C C . PHE A 1 90 ? -5.883 -5.559 -12.029 1.00 98.25 90 PHE A C 1
ATOM 698 O O . PHE A 1 90 ? -5.886 -6.308 -13.004 1.00 98.25 90 PHE A O 1
ATOM 705 N N . TYR A 1 91 ? -5.220 -4.399 -12.014 1.00 95.50 91 TYR A N 1
ATOM 706 C CA . TYR A 1 91 ? -4.351 -3.977 -13.106 1.00 95.50 91 TYR A CA 1
ATOM 707 C C . TYR A 1 91 ? -3.238 -5.001 -13.330 1.00 95.50 91 TYR A C 1
ATOM 709 O O . TYR A 1 91 ? -3.131 -5.536 -14.430 1.00 95.50 91 TYR A O 1
ATOM 717 N N . HIS A 1 92 ? -2.483 -5.350 -12.286 1.00 94.56 92 HIS A N 1
ATOM 718 C CA . HIS A 1 92 ? -1.425 -6.352 -12.402 1.00 94.56 92 HIS A CA 1
ATOM 719 C C . HIS A 1 92 ? -1.954 -7.730 -12.787 1.00 94.56 92 HIS A C 1
ATOM 721 O O . HIS A 1 92 ? -1.338 -8.397 -13.608 1.00 94.56 92 HIS A O 1
ATOM 727 N N . LEU A 1 93 ? -3.115 -8.140 -12.273 1.00 95.00 93 LEU A N 1
ATOM 728 C CA . LEU A 1 93 ? -3.729 -9.416 -12.647 1.00 95.00 93 LEU A CA 1
ATOM 729 C C . LEU A 1 93 ? -4.079 -9.490 -14.146 1.00 95.00 93 LEU A C 1
ATOM 731 O O . LEU A 1 93 ? -4.066 -10.576 -14.723 1.00 95.00 93 LEU A O 1
ATOM 735 N N . ALA A 1 94 ? -4.383 -8.348 -14.769 1.00 94.88 94 ALA A N 1
ATOM 736 C CA . ALA A 1 94 ? -4.696 -8.237 -16.192 1.00 94.88 94 ALA A CA 1
ATOM 737 C C . ALA A 1 94 ? -3.474 -7.947 -17.090 1.00 94.88 94 ALA A C 1
ATOM 739 O O . ALA A 1 94 ? -3.596 -8.071 -18.304 1.00 94.88 94 ALA A O 1
ATOM 740 N N . HIS A 1 95 ? -2.320 -7.575 -16.521 1.00 92.19 95 HIS A N 1
ATOM 741 C CA . HIS A 1 95 ? -1.109 -7.171 -17.252 1.00 92.19 95 HIS A CA 1
ATOM 742 C C . HIS A 1 95 ? 0.100 -7.986 -16.776 1.00 92.19 95 HIS A C 1
ATOM 744 O O . HIS A 1 95 ? 1.006 -7.478 -16.116 1.00 92.19 95 HIS A O 1
ATOM 750 N N . LEU A 1 96 ? 0.088 -9.281 -17.094 1.00 92.69 96 LEU A N 1
ATOM 751 C CA . LEU A 1 96 ? 1.156 -10.229 -16.746 1.00 92.69 96 LEU A CA 1
ATOM 752 C C . LEU A 1 96 ? 2.045 -10.591 -17.944 1.00 92.69 96 LEU A C 1
ATOM 754 O O . LEU A 1 96 ? 2.912 -11.460 -17.830 1.00 92.69 96 LEU A O 1
ATOM 758 N N . ASP A 1 97 ? 1.831 -9.955 -19.095 1.00 90.25 97 ASP A N 1
ATOM 759 C CA . ASP A 1 97 ? 2.618 -10.203 -20.299 1.00 90.25 97 ASP A CA 1
ATOM 760 C C . ASP A 1 97 ? 4.103 -9.906 -20.045 1.00 90.25 97 ASP A C 1
ATOM 762 O O . ASP A 1 97 ? 4.468 -8.896 -19.451 1.00 90.25 97 ASP A O 1
ATOM 766 N N . GLY A 1 98 ? 4.978 -10.823 -20.465 1.00 86.62 98 GLY A N 1
ATOM 767 C CA . GLY A 1 98 ? 6.424 -10.729 -20.226 1.00 86.62 98 GLY A CA 1
ATOM 768 C C . GLY A 1 98 ? 6.891 -11.243 -18.857 1.00 86.62 98 GLY A C 1
ATOM 769 O O . GLY A 1 98 ? 8.087 -11.483 -18.682 1.00 86.62 98 GLY A O 1
ATOM 770 N N . ALA A 1 99 ? 5.987 -11.505 -17.906 1.00 90.81 99 ALA A N 1
ATOM 771 C CA . ALA A 1 99 ? 6.350 -12.117 -16.632 1.00 90.81 99 ALA A CA 1
ATOM 772 C C . ALA A 1 99 ? 6.578 -13.633 -16.771 1.00 90.81 99 ALA A C 1
ATOM 774 O O . ALA A 1 99 ? 5.836 -14.353 -17.441 1.00 90.81 99 ALA A O 1
ATOM 775 N N . THR A 1 100 ? 7.577 -14.161 -16.059 1.00 93.56 100 THR A N 1
ATOM 776 C CA . THR A 1 100 ? 7.661 -15.615 -15.839 1.00 93.56 100 THR A CA 1
ATOM 777 C C . THR A 1 100 ? 6.512 -16.074 -14.937 1.00 93.56 100 THR A C 1
ATOM 779 O O . THR A 1 100 ? 5.994 -15.291 -14.142 1.00 93.56 100 THR A O 1
ATOM 782 N N . VAL A 1 101 ? 6.154 -17.363 -14.974 1.00 95.12 101 VAL A N 1
ATOM 783 C CA . VAL A 1 101 ? 5.099 -17.919 -14.100 1.00 95.12 101 VAL 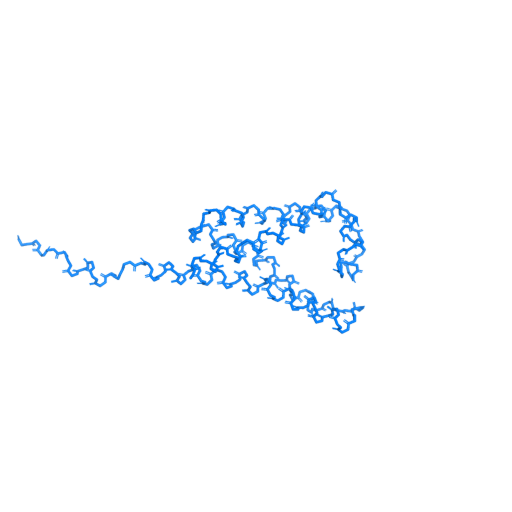A CA 1
ATOM 784 C C . VAL A 1 101 ? 5.376 -17.634 -12.619 1.00 95.12 101 VAL A C 1
ATOM 786 O O . VAL A 1 101 ? 4.472 -17.242 -11.885 1.00 95.12 101 VAL A O 1
ATOM 789 N N . GLY A 1 102 ? 6.629 -17.787 -12.177 1.00 95.62 102 GLY A N 1
ATOM 790 C CA . GLY A 1 102 ? 7.013 -17.502 -10.793 1.00 95.62 102 GLY A CA 1
ATOM 791 C C . GLY A 1 102 ? 6.818 -16.031 -10.418 1.00 95.62 102 GLY A C 1
ATOM 792 O O . GLY A 1 102 ? 6.272 -15.739 -9.356 1.00 95.62 102 GLY A O 1
ATOM 793 N N . VAL A 1 103 ? 7.197 -15.113 -11.313 1.00 93.75 103 VAL A N 1
ATOM 794 C CA . VAL A 1 103 ? 6.999 -13.667 -11.126 1.00 93.75 103 VAL A CA 1
ATOM 795 C C . VAL A 1 103 ? 5.513 -13.316 -11.109 1.00 93.75 103 VAL A C 1
ATOM 797 O O . VAL A 1 103 ? 5.079 -12.597 -10.217 1.00 93.75 103 VAL A O 1
ATOM 800 N N . ALA A 1 104 ? 4.718 -13.871 -12.024 1.00 94.50 104 ALA A N 1
ATOM 801 C CA . ALA A 1 104 ? 3.278 -13.639 -12.082 1.00 94.50 104 ALA A CA 1
ATOM 802 C C . ALA A 1 104 ? 2.565 -14.076 -10.791 1.00 94.50 104 ALA A C 1
ATOM 804 O O . ALA A 1 104 ? 1.725 -13.340 -10.265 1.00 94.50 104 ALA A O 1
ATOM 805 N N . ILE A 1 105 ? 2.934 -15.241 -10.241 1.00 96.44 105 ILE A N 1
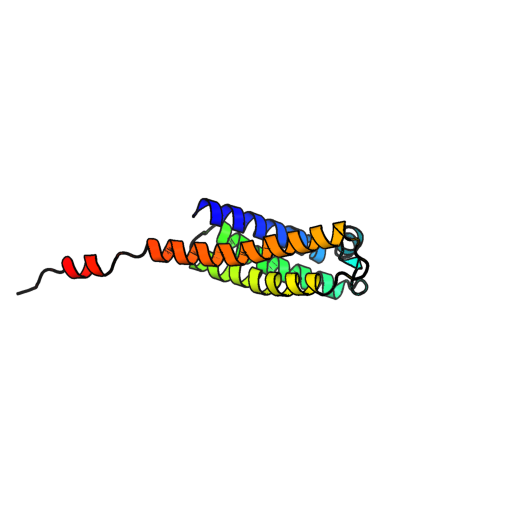ATOM 806 C CA . ILE A 1 105 ? 2.409 -15.731 -8.958 1.00 96.44 105 ILE A CA 1
ATOM 807 C C . ILE A 1 105 ? 2.814 -14.790 -7.821 1.00 96.44 105 ILE A C 1
ATOM 809 O O . ILE A 1 105 ? 1.955 -14.380 -7.041 1.00 96.44 105 ILE A O 1
ATOM 813 N N . ALA A 1 106 ? 4.098 -14.434 -7.726 1.00 95.62 106 ALA A N 1
ATOM 814 C CA . ALA A 1 106 ? 4.603 -13.577 -6.657 1.00 95.62 106 ALA A CA 1
ATOM 815 C C . ALA A 1 106 ? 3.957 -12.182 -6.687 1.00 95.62 106 ALA A C 1
ATOM 817 O O . ALA A 1 106 ? 3.466 -11.716 -5.659 1.00 95.62 106 ALA A O 1
ATOM 818 N N . LEU A 1 107 ? 3.889 -11.557 -7.865 1.00 94.44 107 LEU A N 1
ATOM 819 C CA . LEU A 1 107 ? 3.286 -10.242 -8.076 1.00 94.44 107 LEU A CA 1
ATOM 820 C C . LEU A 1 107 ? 1.798 -10.241 -7.712 1.00 94.44 107 LEU A C 1
ATOM 822 O O . LEU A 1 107 ? 1.344 -9.377 -6.958 1.00 94.44 107 LEU A O 1
ATOM 826 N N . SER A 1 108 ? 1.048 -11.231 -8.205 1.00 96.12 108 SER A N 1
ATOM 827 C CA . SER A 1 108 ? -0.388 -11.350 -7.935 1.00 96.12 108 SER A CA 1
ATOM 828 C C . SER A 1 108 ? -0.658 -11.605 -6.454 1.00 96.12 108 SER A C 1
ATOM 830 O O . SER A 1 108 ? -1.545 -10.982 -5.874 1.00 96.12 108 SER A O 1
ATOM 832 N N . ALA A 1 109 ? 0.120 -12.487 -5.818 1.00 97.62 109 ALA A N 1
ATOM 833 C CA . ALA A 1 109 ? -0.031 -12.807 -4.403 1.00 97.62 109 ALA A CA 1
ATOM 834 C C . ALA A 1 109 ? 0.331 -11.621 -3.499 1.00 97.62 109 ALA A C 1
ATOM 836 O O . ALA A 1 109 ? -0.391 -11.357 -2.536 1.00 97.62 109 ALA A O 1
ATOM 837 N N . ALA A 1 110 ? 1.407 -10.891 -3.807 1.00 96.31 110 ALA A N 1
ATOM 838 C CA . ALA A 1 110 ? 1.813 -9.710 -3.050 1.00 96.31 110 ALA A CA 1
ATOM 839 C C . ALA A 1 110 ? 0.730 -8.622 -3.106 1.00 96.31 110 ALA A C 1
ATOM 841 O O . ALA A 1 110 ? 0.243 -8.187 -2.060 1.00 96.31 110 ALA A O 1
ATOM 842 N N . ASN A 1 111 ? 0.268 -8.276 -4.313 1.00 97.62 111 ASN A N 1
ATOM 843 C CA . ASN A 1 111 ? -0.791 -7.287 -4.514 1.00 97.62 111 ASN A CA 1
ATOM 844 C C . ASN A 1 111 ? -2.118 -7.709 -3.864 1.00 97.62 111 ASN A C 1
ATOM 846 O O . ASN A 1 111 ? -2.752 -6.915 -3.167 1.00 97.62 111 ASN A O 1
ATOM 850 N N . ALA A 1 112 ? -2.523 -8.974 -4.027 1.00 98.38 112 ALA A N 1
ATOM 851 C CA . ALA A 1 112 ? -3.723 -9.499 -3.378 1.00 98.38 112 ALA A CA 1
ATOM 852 C C . ALA A 1 112 ? -3.624 -9.403 -1.850 1.00 98.38 112 ALA A C 1
ATOM 854 O O . ALA A 1 112 ? -4.595 -9.038 -1.190 1.00 98.38 112 ALA A O 1
ATOM 855 N N . SER A 1 113 ? -2.454 -9.706 -1.282 1.00 98.38 113 SER A N 1
ATOM 856 C CA . SER A 1 113 ? -2.241 -9.691 0.166 1.00 98.38 113 SER A CA 1
ATOM 857 C C . SER A 1 113 ? -2.449 -8.299 0.751 1.00 98.38 113 SER A C 1
ATOM 859 O O . SER A 1 113 ? -3.204 -8.158 1.714 1.00 98.38 113 SER A O 1
ATOM 861 N N . VAL A 1 114 ? -1.838 -7.265 0.165 1.00 98.12 114 VAL A N 1
ATOM 862 C CA . VAL A 1 114 ? -1.981 -5.891 0.670 1.00 98.12 114 VAL A CA 1
ATOM 863 C C . VAL A 1 114 ? -3.386 -5.335 0.420 1.00 98.12 114 VAL A C 1
ATOM 865 O O . VAL A 1 114 ? -3.976 -4.750 1.330 1.00 98.12 114 VAL A O 1
ATOM 868 N N . ALA A 1 115 ? -3.992 -5.617 -0.740 1.00 98.50 115 ALA A N 1
ATOM 869 C CA . ALA A 1 115 ? -5.367 -5.214 -1.043 1.00 98.50 115 ALA A CA 1
ATOM 870 C C . ALA A 1 115 ? -6.378 -5.835 -0.060 1.00 98.50 115 ALA A C 1
ATOM 872 O O . ALA A 1 115 ? -7.224 -5.136 0.507 1.00 98.50 115 ALA A O 1
ATOM 873 N N . LEU A 1 116 ? -6.259 -7.141 0.211 1.00 98.69 116 LEU A N 1
ATOM 874 C CA . LEU A 1 116 ? -7.090 -7.834 1.199 1.00 98.69 116 LEU A CA 1
ATOM 875 C C . LEU A 1 116 ? -6.840 -7.315 2.616 1.00 98.69 116 LEU A C 1
ATOM 877 O O . LEU A 1 116 ? -7.790 -7.177 3.386 1.00 98.69 116 LEU A O 1
ATOM 881 N N . LEU A 1 117 ? -5.590 -7.003 2.967 1.00 98.62 117 LEU A N 1
ATOM 882 C CA . LEU A 1 117 ? -5.239 -6.456 4.275 1.00 98.62 117 LEU A CA 1
ATOM 883 C C . LEU A 1 117 ? -5.897 -5.089 4.510 1.00 98.62 117 LEU A C 1
ATOM 885 O O . LEU A 1 117 ? -6.463 -4.874 5.584 1.00 98.62 117 LEU A O 1
ATOM 889 N N . GLY A 1 118 ? -5.893 -4.203 3.507 1.00 98.50 118 GLY A N 1
ATOM 890 C CA . GLY A 1 118 ? -6.584 -2.910 3.553 1.00 98.50 118 GLY A CA 1
ATOM 891 C C . GLY A 1 118 ? -8.078 -3.061 3.850 1.00 98.50 118 GLY A C 1
ATOM 892 O O . GLY A 1 118 ? -8.587 -2.500 4.826 1.00 98.50 118 GLY A O 1
ATOM 893 N N . VAL A 1 119 ? -8.764 -3.916 3.086 1.00 98.75 119 VAL A N 1
ATOM 894 C CA . VAL A 1 119 ? -10.194 -4.207 3.283 1.00 98.75 119 VAL A CA 1
ATOM 895 C C . VAL A 1 119 ? -10.455 -4.864 4.643 1.00 98.75 119 VAL A C 1
ATOM 897 O O . VAL A 1 119 ? -11.394 -4.491 5.354 1.00 98.75 119 VAL A O 1
ATOM 900 N N . ALA A 1 120 ? -9.612 -5.811 5.057 1.00 98.56 120 ALA A N 1
ATOM 901 C CA . ALA A 1 120 ? -9.756 -6.505 6.332 1.00 98.56 120 ALA A CA 1
ATOM 902 C C . ALA A 1 120 ? -9.638 -5.547 7.525 1.00 98.56 120 ALA A C 1
ATOM 904 O O . ALA A 1 120 ? -10.417 -5.654 8.475 1.00 98.56 120 ALA A O 1
ATOM 905 N N . VAL A 1 121 ? -8.716 -4.579 7.485 1.00 98.44 121 VAL A N 1
ATOM 906 C CA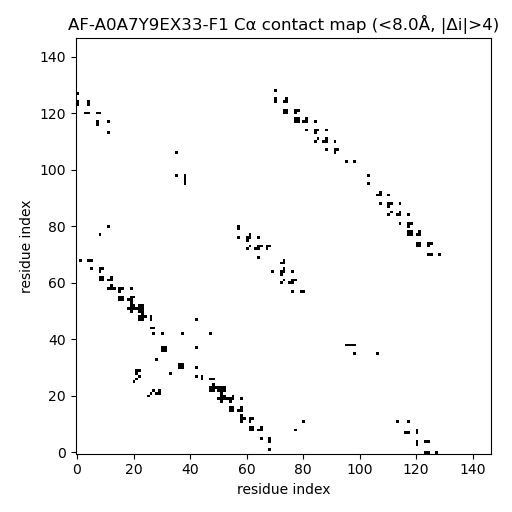 . VAL A 1 121 ? -8.576 -3.562 8.539 1.00 98.44 121 VAL A CA 1
ATOM 907 C C . VAL A 1 121 ? -9.837 -2.717 8.674 1.00 98.44 121 VAL A C 1
ATOM 909 O O . VAL A 1 121 ? -10.278 -2.484 9.803 1.00 98.44 121 VAL A O 1
ATOM 912 N N . ILE A 1 122 ? -10.454 -2.317 7.557 1.00 98.62 122 ILE A N 1
ATOM 913 C CA . ILE A 1 122 ? -11.723 -1.573 7.557 1.00 98.62 122 ILE A CA 1
ATOM 914 C C . ILE A 1 122 ? -12.804 -2.388 8.274 1.00 98.62 122 ILE A C 1
ATOM 916 O O . ILE A 1 122 ? -13.420 -1.910 9.231 1.00 98.62 122 ILE A O 1
ATOM 920 N N . VAL A 1 123 ? -12.997 -3.646 7.863 1.00 98.44 123 VAL A N 1
ATOM 921 C CA . VAL A 1 123 ? -14.019 -4.533 8.439 1.00 98.44 123 VAL A CA 1
ATOM 922 C C . VAL A 1 123 ? -13.770 -4.757 9.930 1.00 98.44 123 VAL A C 1
ATOM 924 O O . VAL A 1 123 ? -14.682 -4.605 10.744 1.00 98.44 123 VAL A O 1
ATOM 927 N N . VAL A 1 124 ? -12.533 -5.076 10.321 1.00 98.06 124 VAL A N 1
ATOM 928 C CA . VAL A 1 124 ? -12.179 -5.327 11.724 1.00 98.06 124 VAL A CA 1
ATOM 929 C C . VAL A 1 124 ? -12.370 -4.070 12.574 1.00 98.06 124 VAL A C 1
ATOM 931 O O . VAL A 1 124 ? -12.876 -4.180 13.692 1.00 98.06 124 VAL A O 1
ATOM 934 N N . ALA A 1 125 ? -12.024 -2.881 12.072 1.00 97.44 125 ALA A N 1
ATOM 935 C CA . AL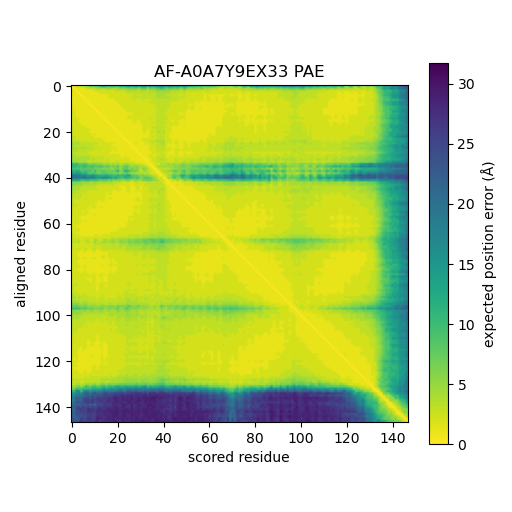A A 1 125 ? -12.252 -1.626 12.785 1.00 97.44 125 ALA A CA 1
ATOM 936 C C . ALA A 1 125 ? -13.749 -1.368 13.021 1.00 97.44 125 ALA A C 1
ATOM 938 O O . ALA A 1 125 ? -14.142 -1.069 14.147 1.00 97.44 125 ALA A O 1
ATOM 939 N N . ILE A 1 126 ? -14.593 -1.568 12.003 1.00 97.19 126 ILE A N 1
ATOM 940 C CA . ILE A 1 126 ? -16.050 -1.395 12.113 1.00 97.19 126 ILE A CA 1
ATOM 941 C C . ILE A 1 126 ? -16.657 -2.413 13.086 1.00 97.19 126 ILE A C 1
ATOM 943 O O . ILE A 1 126 ? -17.453 -2.052 13.953 1.00 97.19 126 ILE A O 1
ATOM 947 N N . VAL A 1 127 ? -16.282 -3.692 12.979 1.00 97.06 127 VAL A N 1
ATOM 948 C CA . VAL A 1 127 ? -16.802 -4.749 13.862 1.00 97.06 127 VAL A CA 1
ATOM 949 C C . VAL A 1 127 ? -16.380 -4.513 15.311 1.00 97.06 127 VAL A C 1
ATOM 951 O O . VAL A 1 127 ? -17.184 -4.731 16.217 1.00 97.06 127 VAL A O 1
ATOM 954 N N . ARG A 1 128 ? -15.142 -4.058 15.546 1.00 95.81 128 ARG A N 1
ATOM 955 C CA . ARG A 1 128 ? -14.649 -3.733 16.892 1.00 95.81 128 ARG A CA 1
ATOM 956 C C . ARG A 1 128 ? -15.529 -2.663 17.524 1.00 95.81 128 ARG A C 1
ATOM 958 O O . ARG A 1 128 ? -16.002 -2.853 18.636 1.00 95.81 128 ARG A O 1
ATOM 965 N N . ASP A 1 129 ? -15.769 -1.580 16.798 1.00 94.69 129 ASP A N 1
ATOM 966 C CA . ASP A 1 129 ? -16.537 -0.444 17.293 1.00 94.69 129 ASP A CA 1
ATOM 967 C C . ASP A 1 129 ? -18.002 -0.804 17.562 1.00 94.69 129 ASP A C 1
ATOM 969 O O . ASP A 1 129 ? -18.535 -0.450 18.611 1.00 94.69 129 ASP A O 1
ATOM 973 N N . ARG A 1 130 ? -18.626 -1.606 16.687 1.00 93.88 130 ARG A N 1
ATOM 974 C CA . ARG A 1 130 ? -19.983 -2.134 16.914 1.00 93.88 130 ARG A CA 1
ATOM 975 C C . ARG A 1 130 ? -20.084 -2.990 18.178 1.00 93.88 130 ARG A C 1
ATOM 977 O O . ARG A 1 130 ? -21.102 -2.942 18.854 1.00 93.88 130 ARG A O 1
ATOM 984 N N . ARG A 1 131 ? -19.046 -3.767 18.507 1.00 92.50 131 ARG A N 1
ATOM 985 C CA . ARG A 1 131 ? -19.000 -4.585 19.736 1.00 92.50 131 ARG A CA 1
ATOM 986 C C . ARG A 1 131 ? -18.759 -3.761 20.999 1.00 92.50 131 ARG A C 1
ATOM 988 O O . ARG A 1 131 ? -19.070 -4.229 22.087 1.00 92.50 131 ARG A O 1
ATOM 995 N N . SER A 1 132 ? -18.166 -2.579 20.863 1.00 88.56 132 SER A N 1
ATOM 996 C CA . SER A 1 132 ? -17.922 -1.658 21.975 1.00 88.56 132 SER A CA 1
ATOM 997 C C . SER A 1 132 ? -19.086 -0.697 22.231 1.00 88.56 132 SER A C 1
ATOM 999 O O . SER A 1 132 ? -19.085 -0.028 23.262 1.00 88.56 132 SER A O 1
ATOM 1001 N N . ALA A 1 133 ? -20.073 -0.621 21.332 1.00 84.06 133 ALA A N 1
ATOM 1002 C CA . ALA A 1 133 ? -21.284 0.160 21.548 1.00 84.06 133 ALA A CA 1
ATOM 1003 C C . ALA A 1 133 ? -22.124 -0.468 22.684 1.00 84.06 133 ALA A C 1
ATOM 1005 O O . ALA A 1 133 ? -22.404 -1.668 22.630 1.00 84.06 133 ALA A O 1
ATOM 1006 N N . PRO A 1 134 ? -22.529 0.299 23.716 1.00 70.00 134 PRO A N 1
ATOM 1007 C CA . PRO A 1 134 ? -23.411 -0.208 24.763 1.00 70.00 134 PRO A CA 1
ATOM 1008 C C . PRO A 1 134 ? -24.725 -0.710 24.160 1.00 70.00 134 PRO A C 1
ATOM 1010 O O . PRO A 1 134 ? -25.334 -0.013 23.349 1.00 70.00 134 PRO A O 1
ATOM 1013 N N . SER A 1 135 ? -25.188 -1.893 24.568 1.00 66.12 135 SER A N 1
ATOM 1014 C CA . SER A 1 135 ? -26.500 -2.404 24.169 1.00 66.12 135 SER A CA 1
ATOM 1015 C C . SER A 1 135 ? -27.583 -1.404 24.589 1.00 66.12 135 SER A C 1
ATOM 1017 O O . SER A 1 135 ? -27.829 -1.239 25.786 1.00 66.12 135 SER A O 1
ATOM 1019 N N . GLU A 1 136 ? -28.261 -0.757 23.633 1.00 58.97 136 GLU A N 1
ATOM 1020 C CA . GLU A 1 136 ? -29.387 0.161 23.902 1.00 58.97 136 GLU A CA 1
ATOM 1021 C C . GLU A 1 136 ? -30.459 -0.477 24.808 1.00 58.97 136 GLU A C 1
ATOM 1023 O O . GLU A 1 136 ? -31.121 0.204 25.592 1.00 58.97 136 GLU A O 1
ATOM 1028 N N . THR A 1 137 ? -30.560 -1.809 24.789 1.00 57.97 137 THR A N 1
ATOM 1029 C CA . THR A 1 137 ? -31.452 -2.613 25.632 1.00 57.97 137 THR A CA 1
ATOM 1030 C C . THR A 1 137 ? -31.193 -2.452 27.139 1.00 57.97 137 THR A C 1
ATOM 1032 O O . THR A 1 137 ? -32.133 -2.532 27.924 1.00 57.97 137 THR A O 1
ATOM 1035 N N . GLY A 1 138 ? -29.954 -2.182 27.572 1.00 53.91 138 GLY A N 1
ATOM 1036 C CA . G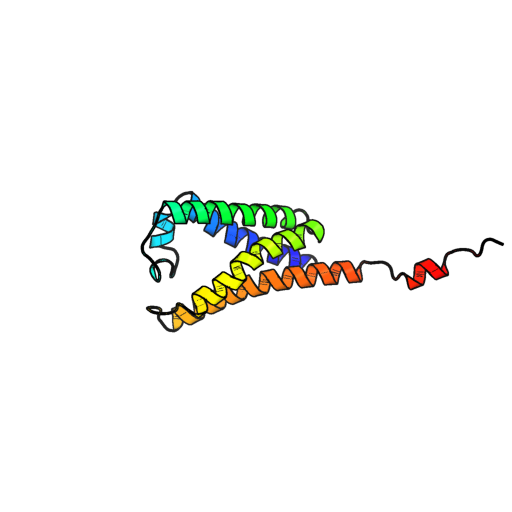LY A 1 138 ? -29.622 -1.970 28.990 1.00 53.91 138 GLY A CA 1
ATOM 1037 C C . GLY A 1 138 ? -29.852 -0.534 29.479 1.00 53.91 138 GLY A C 1
ATOM 1038 O O . GLY A 1 138 ? -30.138 -0.316 30.655 1.00 53.91 138 GLY A O 1
ATOM 1039 N N . ALA A 1 139 ? -29.768 0.451 28.579 1.00 56.25 139 ALA A N 1
ATOM 1040 C CA . ALA A 1 139 ? -29.942 1.870 28.903 1.00 56.25 139 ALA A CA 1
ATOM 1041 C C . ALA A 1 139 ? -31.421 2.274 29.052 1.00 56.25 139 ALA A C 1
ATOM 1043 O O . ALA A 1 139 ? -31.746 3.192 29.804 1.00 56.25 139 ALA A O 1
ATOM 1044 N N . LEU A 1 140 ? -32.332 1.569 28.372 1.00 57.06 140 LEU A N 1
ATOM 1045 C CA . LEU A 1 140 ? -33.780 1.755 28.527 1.00 57.06 140 LEU A CA 1
ATOM 1046 C C . LEU A 1 140 ? -34.330 1.103 29.808 1.00 57.06 140 LEU A C 1
ATOM 1048 O O . LEU A 1 140 ? -35.317 1.588 30.353 1.00 57.06 140 LEU A O 1
ATOM 1052 N N . ALA A 1 141 ? -33.678 0.055 30.323 1.00 58.75 141 ALA A N 1
ATOM 1053 C CA . ALA A 1 141 ? -34.083 -0.631 31.553 1.00 58.75 141 ALA A CA 1
ATOM 1054 C C . ALA A 1 141 ? -33.689 0.118 32.843 1.00 58.75 141 ALA A C 1
ATOM 1056 O O . ALA A 1 141 ? -34.262 -0.137 33.899 1.00 58.75 141 ALA A O 1
ATOM 1057 N N . SER A 1 142 ? -32.725 1.042 32.772 1.00 57.91 142 SER A N 1
ATOM 1058 C CA . SER A 1 142 ? -32.187 1.772 33.929 1.00 57.91 142 SER A CA 1
ATOM 1059 C C . SER A 1 142 ? -32.728 3.195 34.092 1.00 57.91 142 SER A C 1
ATOM 1061 O O . SER A 1 142 ? -32.365 3.870 35.054 1.00 57.91 142 SER A O 1
ATOM 1063 N N . ARG A 1 143 ? -33.619 3.665 33.205 1.00 62.78 143 ARG A N 1
ATOM 1064 C CA . ARG A 1 143 ? -34.328 4.934 33.425 1.00 62.78 143 ARG A CA 1
ATOM 1065 C C . ARG A 1 143 ? -35.391 4.735 34.513 1.00 62.78 143 ARG A C 1
ATOM 1067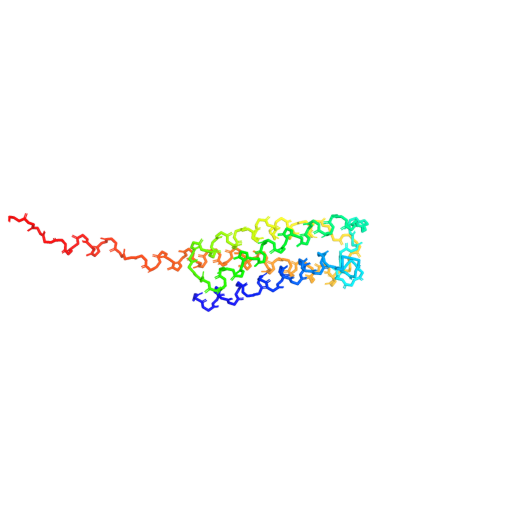 O O . ARG A 1 143 ? -36.337 3.978 34.283 1.00 62.78 143 ARG A O 1
ATOM 1074 N N . PRO A 1 144 ? -35.287 5.406 35.677 1.00 62.94 144 PRO A N 1
ATOM 1075 C CA . PRO A 1 144 ? -36.359 5.380 36.657 1.00 62.94 144 PRO A CA 1
ATOM 1076 C C . PRO A 1 144 ? -37.608 5.969 36.000 1.00 62.94 144 PRO A C 1
ATOM 1078 O O . PRO A 1 144 ? -37.547 7.046 35.402 1.00 62.94 144 PRO A O 1
ATOM 1081 N N . ARG A 1 145 ? -38.740 5.265 36.100 1.00 65.44 145 ARG A N 1
ATOM 1082 C CA . ARG A 1 145 ? -40.052 5.854 35.820 1.00 65.44 145 ARG A CA 1
ATOM 1083 C C . ARG A 1 145 ? -40.223 7.008 36.808 1.00 65.44 145 ARG A C 1
ATOM 1085 O O . ARG A 1 145 ? -40.454 6.756 37.984 1.00 65.44 145 ARG A O 1
ATOM 1092 N N . GLN A 1 146 ? -40.044 8.244 36.350 1.00 58.91 146 GLN A N 1
ATOM 1093 C CA . GLN A 1 146 ? -40.481 9.402 37.119 1.00 58.91 146 GLN A CA 1
ATOM 1094 C C . GLN A 1 146 ? -42.012 9.340 37.172 1.00 58.91 146 GLN A C 1
ATOM 1096 O O . GLN A 1 146 ? -42.669 9.446 36.135 1.00 58.91 146 GLN A O 1
ATOM 1101 N N . GLN A 1 147 ? -42.534 9.037 38.360 1.00 56.50 147 GLN A N 1
ATOM 1102 C CA . GLN A 1 147 ? -43.918 9.280 38.762 1.00 56.50 147 GLN A CA 1
ATOM 1103 C C . GLN A 1 147 ? -43.952 10.556 39.591 1.00 56.50 147 GLN A C 1
ATOM 1105 O O . GLN A 1 147 ? -42.983 10.760 40.360 1.00 56.50 147 GLN A O 1
#